Protein AF-A0A3B0U3V2-F1 (afdb_monomer_lite)

Sequence (78 aa):
KDGKVTITLPDV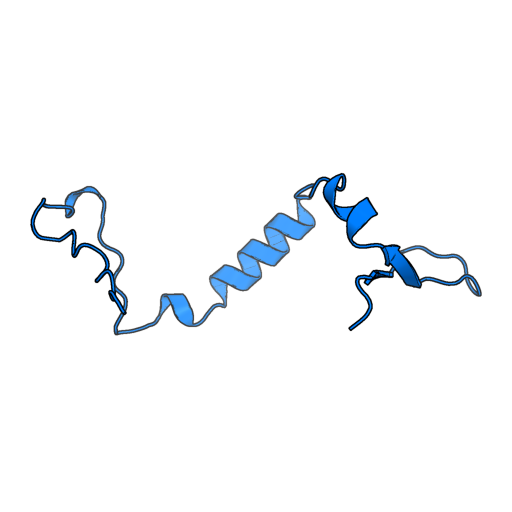ADGAIADMDLPMVDISFAKLILSDRLLEEARIEQENSPIVDDPEITTIDDADLTEQNLEKPKTSKN

Organism: NCBI:txid652676

Secondary structure (DSSP, 8-state):
--SEEEEE-TTPPTTS--EEEEEHHHHTTPPP---HHHHHHHHHHHHT-GGGG-TT--PPPTTT--GGG---------

pLDDT: mean 74.47, std 12.69, range [38.09, 91.12]

Foldseek 3Di:
DQQWDWDAAPDDDPPDDRIDIDHNVVCVPDDDDCDPVNVVVVVVCVVPDCVVVPPVDDDDPPVNDDPVPPPDPPPDDD

Structure (mmCIF, N/CA/C/O backbone):
data_AF-A0A3B0U3V2-F1
#
_entry.id   AF-A0A3B0U3V2-F1
#
loop_
_atom_site.group_PDB
_atom_site.id
_atom_site.type_symbol
_atom_site.label_atom_id
_atom_site.label_alt_id
_atom_site.label_comp_id
_atom_site.label_asym_id
_atom_site.label_entity_id
_atom_site.label_seq_id
_atom_site.pdbx_PDB_ins_code
_atom_site.Cartn_x
_atom_site.Cartn_y
_atom_site.Cartn_z
_atom_site.occupancy
_atom_site.B_iso_or_equiv
_atom_site.auth_seq_id
_atom_site.auth_comp_id
_atom_site.auth_asym_id
_atom_site.auth_atom_id
_atom_site.pdbx_PDB_model_num
ATOM 1 N N . LYS A 1 1 ? -15.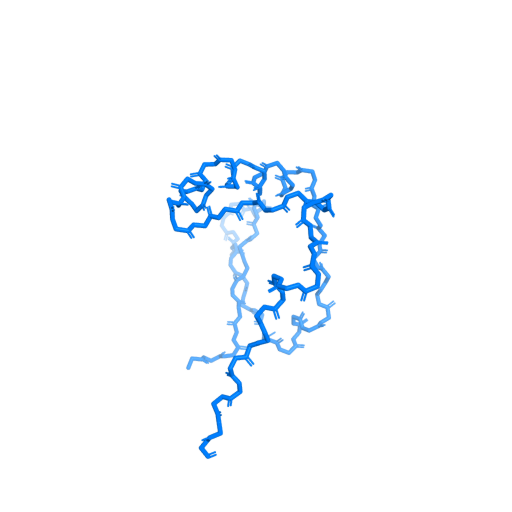366 -7.822 -14.346 1.00 50.47 1 LYS A N 1
ATOM 2 C CA . LYS A 1 1 ? -14.306 -7.051 -13.654 1.00 50.47 1 LYS A CA 1
ATOM 3 C C . LYS A 1 1 ? -13.019 -7.829 -13.860 1.00 50.47 1 LYS A C 1
ATOM 5 O O . LYS A 1 1 ? -12.882 -8.908 -13.300 1.00 50.47 1 LYS A O 1
ATOM 10 N N . ASP A 1 2 ? -12.188 -7.356 -14.781 1.00 67.81 2 ASP A N 1
ATOM 11 C CA . ASP A 1 2 ? -11.190 -8.137 -15.522 1.00 67.81 2 ASP A CA 1
ATOM 12 C C . ASP A 1 2 ? -9.896 -8.427 -14.755 1.00 67.81 2 ASP A C 1
ATOM 14 O O . ASP A 1 2 ? -8.832 -8.037 -15.213 1.00 67.81 2 ASP A O 1
ATOM 18 N N . GLY A 1 3 ? -9.980 -9.105 -13.602 1.00 80.81 3 GLY A N 1
ATOM 19 C CA . GLY A 1 3 ? -8.871 -9.857 -12.986 1.00 80.81 3 GLY A CA 1
ATOM 20 C C . GLY A 1 3 ? -7.500 -9.167 -12.916 1.00 80.81 3 GLY A C 1
ATOM 21 O O . GLY A 1 3 ? -6.479 -9.848 -13.009 1.00 80.81 3 GLY A O 1
ATOM 22 N N . LYS A 1 4 ? -7.468 -7.838 -12.801 1.00 87.12 4 LYS A N 1
ATOM 23 C CA . LYS A 1 4 ? -6.270 -6.996 -12.829 1.00 87.12 4 LYS A CA 1
ATOM 24 C C . LYS A 1 4 ? -6.295 -6.029 -11.656 1.00 87.12 4 LYS A C 1
ATOM 26 O O . LYS A 1 4 ? -7.370 -5.629 -11.206 1.00 87.12 4 LYS A O 1
ATOM 31 N N . VAL A 1 5 ? -5.111 -5.658 -11.193 1.00 85.88 5 VAL A N 1
ATOM 32 C CA . VAL A 1 5 ? -4.896 -4.621 -10.184 1.00 85.88 5 VAL A CA 1
ATOM 33 C C . VAL A 1 5 ? -3.969 -3.577 -10.777 1.00 85.88 5 VAL A C 1
ATOM 35 O O . VAL A 1 5 ? -2.967 -3.923 -11.397 1.00 85.88 5 VAL A O 1
ATOM 38 N N . THR A 1 6 ? -4.303 -2.312 -10.571 1.00 89.19 6 THR A N 1
ATOM 39 C CA . THR A 1 6 ? -3.469 -1.186 -10.979 1.00 89.19 6 THR A CA 1
ATOM 40 C C . THR A 1 6 ? -2.603 -0.762 -9.798 1.00 89.19 6 THR A C 1
ATOM 42 O O . THR A 1 6 ? -3.117 -0.554 -8.698 1.00 89.19 6 THR A O 1
ATOM 45 N N . ILE A 1 7 ? -1.295 -0.653 -10.014 1.00 87.62 7 ILE A N 1
ATOM 46 C CA . ILE A 1 7 ? -0.334 -0.094 -9.057 1.00 87.62 7 ILE A CA 1
ATOM 47 C C . ILE A 1 7 ? 0.201 1.231 -9.594 1.00 87.62 7 ILE A C 1
ATOM 49 O O . ILE A 1 7 ? 0.624 1.308 -10.745 1.00 87.62 7 ILE A O 1
ATOM 53 N N . THR A 1 8 ? 0.214 2.255 -8.746 1.00 88.75 8 THR A N 1
ATOM 54 C CA . THR A 1 8 ? 0.765 3.574 -9.074 1.00 88.75 8 THR A CA 1
ATOM 55 C C . THR A 1 8 ? 2.159 3.703 -8.473 1.00 88.75 8 THR A C 1
ATOM 57 O O . THR A 1 8 ? 2.344 3.546 -7.264 1.00 88.75 8 THR A O 1
ATOM 60 N N . LEU A 1 9 ? 3.151 3.976 -9.317 1.00 86.31 9 LEU A N 1
ATOM 61 C CA . LEU A 1 9 ? 4.531 4.182 -8.890 1.00 86.31 9 LEU A CA 1
ATOM 62 C C . LEU A 1 9 ? 4.734 5.626 -8.383 1.00 86.31 9 LEU A C 1
ATOM 64 O O . LEU A 1 9 ? 4.342 6.562 -9.080 1.00 86.31 9 LEU A O 1
ATOM 68 N N . PRO A 1 10 ? 5.360 5.832 -7.206 1.00 78.81 10 PRO A N 1
ATOM 69 C CA . PRO A 1 10 ? 5.470 7.156 -6.587 1.00 78.81 10 PRO A CA 1
ATOM 70 C C . PRO A 1 10 ? 6.482 8.093 -7.270 1.00 78.81 10 PRO A C 1
ATOM 72 O O . PRO A 1 10 ? 6.268 9.300 -7.265 1.00 78.81 10 PRO A O 1
ATOM 75 N N . ASP A 1 11 ? 7.542 7.551 -7.882 1.00 82.44 11 ASP A N 1
ATOM 76 C CA . ASP A 1 11 ? 8.680 8.322 -8.414 1.00 82.44 11 ASP A CA 1
ATOM 77 C C . ASP A 1 11 ? 8.896 8.080 -9.920 1.00 82.44 11 ASP A C 1
ATOM 79 O O . ASP A 1 11 ? 9.982 7.698 -10.367 1.00 82.44 11 ASP A O 1
ATOM 83 N N . VAL A 1 12 ? 7.851 8.254 -10.731 1.00 87.00 12 VAL A N 1
ATOM 84 C CA . VAL A 1 12 ? 8.000 8.213 -12.195 1.00 87.00 12 VAL A CA 1
ATOM 85 C C . VAL A 1 12 ? 8.480 9.549 -12.752 1.00 87.00 12 VAL A C 1
ATOM 87 O O . VAL A 1 12 ? 8.071 10.614 -12.299 1.00 87.00 12 VAL A O 1
ATOM 90 N N . ALA A 1 13 ? 9.361 9.490 -13.754 1.00 87.25 13 ALA A N 1
ATOM 91 C CA . ALA A 1 13 ? 9.851 10.678 -14.446 1.00 87.25 13 ALA A CA 1
ATOM 92 C C . ALA A 1 13 ? 8.704 11.443 -15.129 1.00 87.25 13 ALA A C 1
ATOM 94 O O . AL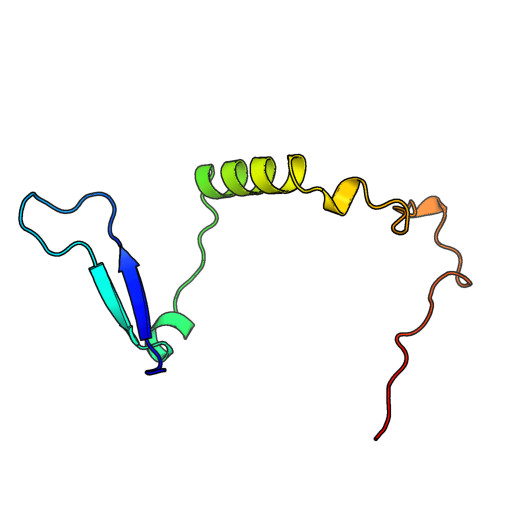A A 1 13 ? 7.744 10.832 -15.602 1.00 87.25 13 ALA A O 1
ATOM 95 N N . ASP A 1 14 ? 8.836 12.767 -15.237 1.00 83.75 14 ASP A N 1
ATOM 96 C CA . ASP A 1 14 ? 7.828 13.609 -15.885 1.00 83.75 14 ASP A CA 1
ATOM 97 C C . ASP A 1 14 ? 7.516 13.118 -17.307 1.00 83.75 14 ASP A C 1
ATOM 99 O O . ASP A 1 14 ? 8.396 12.981 -18.160 1.00 83.75 14 ASP A O 1
ATOM 103 N N . GLY A 1 15 ? 6.232 12.843 -17.553 1.00 82.06 15 GLY A N 1
ATOM 104 C CA . GLY A 1 15 ? 5.731 12.316 -18.824 1.00 82.06 15 GLY A CA 1
ATOM 105 C C . GLY A 1 15 ? 5.754 10.788 -18.957 1.00 82.06 15 GLY A C 1
ATOM 106 O O . GLY A 1 15 ? 5.289 10.276 -19.975 1.00 82.06 15 GLY A O 1
ATOM 107 N N . ALA A 1 16 ? 6.251 10.050 -17.960 1.00 84.44 16 ALA A N 1
ATOM 108 C CA . ALA A 1 16 ? 6.145 8.594 -17.910 1.00 84.44 16 ALA A CA 1
ATOM 109 C C . ALA A 1 16 ? 4.801 8.137 -17.312 1.00 84.44 16 ALA A C 1
ATOM 111 O O . ALA A 1 16 ? 4.153 8.849 -16.546 1.00 84.44 16 ALA A O 1
ATOM 112 N N . ILE A 1 17 ? 4.375 6.927 -17.679 1.00 84.94 17 ILE A N 1
ATOM 113 C CA . ILE A 1 17 ? 3.132 6.329 -17.181 1.00 84.94 17 ILE A CA 1
ATOM 114 C C . ILE A 1 17 ? 3.374 5.805 -15.758 1.00 84.94 17 ILE A C 1
ATOM 116 O O . ILE A 1 17 ? 4.194 4.907 -15.568 1.00 84.94 17 ILE A O 1
ATOM 120 N N . ALA A 1 18 ? 2.661 6.373 -14.781 1.00 88.31 18 ALA A N 1
ATOM 121 C CA . ALA A 1 18 ? 2.737 5.999 -13.364 1.00 88.31 18 ALA A CA 1
ATOM 122 C C . ALA A 1 18 ? 1.989 4.701 -13.038 1.00 88.31 18 ALA A C 1
ATOM 124 O O . ALA A 1 18 ? 2.395 3.957 -12.145 1.00 88.31 18 ALA A O 1
ATOM 125 N N . ASP A 1 19 ? 0.897 4.456 -13.759 1.00 91.12 19 ASP A N 1
ATOM 126 C CA . ASP A 1 19 ? -0.047 3.384 -13.475 1.00 91.12 19 ASP A CA 1
ATOM 127 C C . ASP A 1 19 ? 0.299 2.130 -14.278 1.00 91.12 19 ASP A C 1
ATOM 129 O O . ASP A 1 19 ? 0.354 2.150 -15.510 1.00 91.12 19 ASP A O 1
ATOM 133 N N . MET A 1 20 ? 0.517 1.017 -13.580 1.00 87.56 20 MET A N 1
ATOM 134 C CA . MET A 1 20 ? 0.782 -0.281 -14.195 1.00 87.56 20 MET A CA 1
ATOM 135 C C . MET A 1 20 ? -0.318 -1.277 -13.837 1.00 87.56 20 MET A C 1
ATOM 137 O O . MET A 1 20 ? -0.567 -1.552 -12.665 1.00 87.56 20 MET A O 1
ATOM 141 N N . ASP A 1 21 ? -0.944 -1.858 -14.860 1.00 89.62 21 ASP A N 1
ATOM 142 C CA . ASP A 1 21 ? -1.933 -2.920 -14.695 1.00 89.62 21 ASP A CA 1
ATOM 143 C C . ASP A 1 21 ? -1.251 -4.288 -14.619 1.00 89.62 21 ASP A C 1
ATOM 145 O O . ASP A 1 21 ? -0.670 -4.767 -15.596 1.00 89.62 21 ASP A O 1
ATOM 149 N N . LEU A 1 22 ? -1.383 -4.949 -13.474 1.00 86.00 22 LEU A N 1
ATOM 150 C CA . LEU A 1 22 ? -0.881 -6.296 -13.237 1.00 86.00 22 LEU A CA 1
ATOM 151 C C . LEU A 1 22 ? -2.029 -7.316 -13.233 1.00 86.00 22 LEU A C 1
ATOM 153 O O . LEU A 1 22 ? -3.043 -7.104 -12.561 1.00 86.00 22 LEU A O 1
ATOM 157 N N . PRO A 1 23 ? -1.897 -8.450 -13.942 1.00 88.56 23 PRO A N 1
ATOM 158 C CA . PRO A 1 23 ? -2.792 -9.590 -13.779 1.00 88.56 23 PRO A CA 1
ATOM 159 C C . PRO A 1 23 ? -2.808 -10.096 -12.327 1.00 88.56 23 PRO A C 1
ATOM 161 O O . PRO A 1 23 ? -1.760 -10.239 -11.703 1.00 88.56 23 PRO A O 1
ATOM 164 N N . MET A 1 24 ? -3.979 -10.459 -11.791 1.00 83.50 24 MET A N 1
ATOM 165 C CA . MET A 1 24 ? -4.092 -11.015 -10.428 1.00 83.50 24 MET A CA 1
ATOM 166 C C . MET A 1 24 ? -3.257 -12.289 -10.222 1.00 83.50 24 MET A C 1
ATOM 168 O O . MET A 1 24 ? -2.833 -12.558 -9.101 1.00 83.50 24 MET A O 1
ATOM 172 N N . VAL A 1 25 ? -2.999 -13.057 -11.287 1.00 84.62 25 VAL A N 1
ATOM 173 C CA . VAL A 1 25 ? -2.134 -14.250 -11.238 1.00 84.62 25 VAL A CA 1
ATOM 174 C C . VAL A 1 25 ? -0.680 -13.918 -10.901 1.00 84.62 25 VAL A C 1
ATOM 176 O O . VAL A 1 25 ? -0.000 -14.740 -10.301 1.00 84.62 25 VAL A O 1
ATOM 179 N N . ASP A 1 26 ? -0.216 -12.710 -11.216 1.00 80.62 26 ASP A N 1
ATOM 180 C CA . ASP A 1 26 ? 1.157 -12.291 -10.926 1.00 80.62 26 ASP A CA 1
ATOM 181 C C . ASP A 1 26 ? 1.287 -11.766 -9.486 1.00 80.62 26 ASP A C 1
ATOM 183 O O . ASP A 1 26 ? 2.361 -11.806 -8.886 1.00 80.62 26 ASP A O 1
ATOM 187 N N . ILE A 1 27 ? 0.168 -11.354 -8.880 1.00 78.06 27 ILE A N 1
ATOM 188 C CA . ILE A 1 27 ? 0.107 -10.878 -7.490 1.00 78.06 27 ILE A CA 1
ATOM 189 C C . ILE A 1 27 ? 0.200 -12.031 -6.495 1.00 78.06 27 ILE A C 1
ATOM 191 O O . ILE A 1 27 ? 0.645 -11.818 -5.371 1.00 78.06 27 ILE A O 1
ATOM 195 N N . SER A 1 28 ? -0.142 -13.269 -6.872 1.00 73.25 28 SER A N 1
ATOM 196 C CA . SER A 1 28 ? -0.022 -14.406 -5.944 1.00 73.25 28 SER A CA 1
ATOM 197 C C . SER A 1 28 ? 1.413 -14.648 -5.465 1.00 73.25 28 SER A C 1
ATOM 199 O O . SER A 1 28 ? 1.612 -15.297 -4.442 1.00 73.25 28 SER A O 1
ATOM 201 N N . PHE A 1 29 ? 2.409 -14.130 -6.192 1.00 68.00 29 PHE A N 1
ATOM 202 C CA . PHE A 1 29 ? 3.823 -14.176 -5.816 1.00 68.00 29 PHE A CA 1
ATOM 203 C C . PHE A 1 29 ? 4.328 -12.881 -5.166 1.00 68.00 29 PHE A C 1
ATOM 205 O O . PHE A 1 29 ? 5.483 -12.817 -4.740 1.00 68.00 29 PHE A O 1
ATOM 212 N N . ALA A 1 30 ? 3.490 -11.847 -5.076 1.00 73.88 30 ALA A N 1
ATOM 213 C CA . ALA A 1 30 ? 3.851 -10.597 -4.434 1.00 73.88 30 ALA A CA 1
ATOM 214 C C . ALA A 1 30 ? 3.905 -10.785 -2.912 1.00 73.88 30 ALA A C 1
ATOM 216 O O . ALA A 1 30 ? 2.989 -11.320 -2.289 1.00 73.88 30 ALA A O 1
ATOM 217 N N . LYS A 1 31 ? 4.993 -10.315 -2.298 1.00 75.94 31 LYS A N 1
ATOM 218 C CA . LYS A 1 31 ? 5.138 -10.278 -0.843 1.00 75.94 31 LYS A CA 1
ATOM 219 C C . LYS A 1 31 ? 4.794 -8.881 -0.346 1.00 75.94 31 LYS A C 1
ATOM 221 O O . LYS A 1 31 ? 5.436 -7.916 -0.753 1.00 75.94 31 LYS A O 1
ATOM 226 N N . LEU A 1 32 ? 3.845 -8.784 0.583 1.00 73.25 32 LEU A N 1
ATOM 227 C CA . LEU A 1 32 ? 3.635 -7.550 1.332 1.00 73.25 32 LEU A CA 1
ATOM 228 C C . LEU A 1 32 ? 4.841 -7.326 2.255 1.00 73.25 32 LEU A C 1
ATOM 230 O O . LEU A 1 32 ? 5.127 -8.149 3.128 1.00 73.25 32 LEU A O 1
ATOM 234 N N . ILE A 1 33 ? 5.564 -6.230 2.038 1.00 78.31 33 ILE A N 1
ATOM 235 C CA . ILE A 1 33 ? 6.620 -5.773 2.941 1.00 78.31 33 ILE A CA 1
ATOM 236 C C . ILE A 1 33 ? 6.025 -4.643 3.768 1.00 78.31 33 ILE A C 1
ATOM 238 O O . ILE A 1 33 ? 5.745 -3.566 3.248 1.00 78.31 33 ILE A O 1
ATOM 242 N N . LEU A 1 34 ? 5.821 -4.913 5.054 1.00 71.12 34 LEU A N 1
ATOM 243 C CA . LEU A 1 34 ? 5.387 -3.908 6.010 1.00 71.12 34 LEU A CA 1
ATOM 244 C C . LEU A 1 34 ? 6.571 -2.966 6.264 1.00 71.12 34 LEU A C 1
ATOM 246 O O . LEU A 1 34 ? 7.517 -3.323 6.963 1.00 71.12 34 LEU A O 1
ATOM 250 N N . SER A 1 35 ? 6.567 -1.812 5.606 1.00 78.44 35 SER A N 1
ATOM 251 C CA . SER A 1 35 ? 7.554 -0.764 5.858 1.00 78.44 35 SER A CA 1
ATOM 252 C C . SER A 1 35 ? 7.189 0.006 7.127 1.00 78.44 35 SER A C 1
ATOM 254 O O . SER A 1 35 ? 6.023 0.033 7.519 1.00 78.44 35 SER A O 1
ATOM 256 N N . ASP A 1 36 ? 8.162 0.683 7.738 1.00 78.94 36 ASP A N 1
ATOM 257 C CA . ASP A 1 36 ? 7.933 1.515 8.933 1.00 78.94 36 ASP A CA 1
ATOM 258 C C . ASP A 1 36 ? 6.839 2.566 8.701 1.00 78.94 36 ASP A C 1
ATOM 260 O O . ASP A 1 36 ? 6.036 2.859 9.582 1.00 78.94 36 ASP A O 1
ATOM 264 N N . ARG A 1 37 ? 6.758 3.087 7.472 1.00 78.62 37 ARG A N 1
ATOM 265 C CA . ARG A 1 37 ? 5.699 4.007 7.059 1.00 78.62 37 ARG A CA 1
ATOM 266 C C . ARG A 1 37 ? 4.322 3.340 7.053 1.00 78.62 37 ARG A C 1
ATOM 268 O O . ARG A 1 37 ? 3.383 3.918 7.583 1.00 78.62 37 ARG A O 1
ATOM 275 N N . LEU A 1 38 ? 4.202 2.150 6.460 1.00 79.75 38 LEU A N 1
ATOM 276 C CA . LEU A 1 38 ? 2.935 1.408 6.425 1.00 79.75 38 LEU A CA 1
ATOM 277 C C . LEU A 1 38 ? 2.492 0.988 7.831 1.00 79.75 38 LEU A C 1
ATOM 279 O O . LEU A 1 38 ? 1.302 0.976 8.122 1.00 79.75 38 LEU A O 1
ATOM 283 N N . LEU A 1 39 ? 3.449 0.671 8.704 1.00 85.31 39 LEU A N 1
ATOM 284 C CA . LEU A 1 39 ? 3.200 0.414 10.120 1.00 85.31 39 LEU A CA 1
ATOM 285 C C . LEU A 1 39 ? 2.636 1.642 10.833 1.00 85.31 39 LEU A C 1
ATOM 287 O O . LEU A 1 39 ? 1.662 1.521 11.571 1.00 85.31 39 LEU A O 1
ATOM 291 N N . GLU A 1 40 ? 3.222 2.814 10.602 1.00 85.81 40 GLU A N 1
ATOM 292 C CA . GLU A 1 40 ? 2.761 4.051 11.229 1.00 85.81 40 GLU A CA 1
ATOM 293 C C . GLU A 1 40 ? 1.391 4.492 10.696 1.00 85.81 40 GLU A C 1
ATOM 295 O O . GLU A 1 40 ? 0.523 4.870 11.477 1.00 85.81 40 GLU A O 1
ATOM 300 N N . GLU A 1 41 ? 1.153 4.378 9.387 1.00 85.50 41 GLU A N 1
ATOM 301 C CA . GLU A 1 41 ? -0.157 4.656 8.786 1.00 85.50 41 GLU A CA 1
ATOM 302 C C . GLU A 1 41 ? -1.238 3.717 9.350 1.00 85.50 41 GLU A C 1
ATOM 304 O O . GLU A 1 41 ? -2.299 4.185 9.761 1.00 85.50 41 GLU A O 1
ATOM 309 N N . ALA A 1 42 ? -0.944 2.417 9.473 1.00 82.81 42 ALA A N 1
ATOM 310 C CA . ALA A 1 42 ? -1.861 1.452 10.077 1.00 82.81 42 ALA A CA 1
ATOM 311 C C . ALA A 1 42 ? -2.124 1.742 11.564 1.00 82.81 42 ALA A C 1
ATOM 313 O O . ALA A 1 42 ? -3.255 1.599 12.029 1.00 82.81 42 ALA A O 1
ATOM 314 N N . ARG A 1 43 ? -1.101 2.173 12.316 1.00 84.94 43 ARG A N 1
ATOM 315 C CA . ARG A 1 43 ? -1.246 2.571 13.725 1.00 84.94 43 ARG A CA 1
ATOM 316 C C . ARG A 1 43 ? -2.200 3.756 13.860 1.00 84.94 43 ARG A C 1
ATOM 318 O O . ARG A 1 43 ? -3.109 3.711 14.683 1.00 84.94 43 ARG A O 1
ATOM 325 N N . ILE A 1 44 ? -2.012 4.786 13.036 1.00 87.94 44 ILE A N 1
ATOM 326 C CA . ILE A 1 44 ? -2.866 5.980 13.016 1.00 87.94 44 ILE A CA 1
ATOM 327 C C . ILE A 1 44 ? -4.303 5.607 12.639 1.00 87.94 44 ILE A C 1
ATOM 329 O O . ILE A 1 44 ? -5.243 6.083 13.270 1.00 87.94 44 ILE A O 1
ATOM 333 N N . GLU A 1 45 ? -4.496 4.758 11.631 1.00 85.00 45 GLU A N 1
ATOM 334 C CA . GLU A 1 45 ? -5.830 4.309 11.219 1.00 85.00 45 GLU A CA 1
ATOM 335 C C . GLU A 1 45 ? -6.555 3.560 12.346 1.00 85.00 45 GLU A C 1
ATOM 337 O O . GLU A 1 45 ? -7.722 3.839 12.616 1.00 85.00 45 GLU A O 1
ATOM 342 N N . GLN A 1 46 ? -5.860 2.658 13.044 1.00 80.19 46 GLN A N 1
ATOM 343 C CA . GLN A 1 46 ? -6.423 1.918 14.176 1.00 80.19 46 GLN A CA 1
ATOM 344 C C . GLN A 1 46 ? -6.769 2.831 15.356 1.00 80.19 46 GLN A C 1
ATOM 346 O O . GLN A 1 46 ? -7.849 2.694 15.923 1.00 80.19 46 GLN A O 1
ATOM 351 N N . GLU A 1 47 ? -5.889 3.775 15.700 1.00 82.31 47 GLU A N 1
ATOM 352 C CA . GLU A 1 47 ? -6.100 4.730 16.797 1.00 82.31 47 GLU A CA 1
ATOM 353 C C . GLU A 1 47 ? -7.317 5.637 16.554 1.00 82.31 47 GLU A C 1
ATOM 355 O O . GLU A 1 47 ? -8.014 6.004 17.494 1.00 82.31 47 GLU A O 1
ATOM 360 N N . ASN A 1 48 ? -7.612 5.960 15.292 1.00 80.00 48 ASN A N 1
ATOM 361 C CA . ASN A 1 48 ? -8.758 6.791 14.915 1.00 80.00 48 ASN A CA 1
ATOM 362 C C . ASN A 1 48 ? -10.010 5.978 14.540 1.00 80.00 48 ASN A C 1
ATOM 364 O O . ASN A 1 48 ? -11.003 6.557 14.087 1.00 80.00 48 ASN A O 1
ATOM 368 N N . SER A 1 49 ? -9.977 4.649 14.675 1.00 75.44 49 SER A N 1
ATOM 369 C CA . SER A 1 49 ? -11.096 3.799 14.282 1.00 75.44 49 SER A CA 1
ATOM 370 C C . SER A 1 49 ? -12.216 3.858 15.329 1.00 75.44 49 SER A C 1
ATOM 372 O O . SER A 1 49 ? -11.985 3.522 16.489 1.00 75.44 49 SER A O 1
ATOM 374 N N . PRO A 1 50 ? -13.462 4.188 14.945 1.00 67.62 50 PRO A N 1
ATOM 375 C CA . PRO A 1 50 ? -14.594 4.237 15.874 1.00 67.62 50 PRO A CA 1
ATOM 376 C C . PRO A 1 50 ? -14.987 2.857 16.427 1.00 67.62 50 PRO A C 1
ATOM 378 O O . PRO A 1 50 ? -15.789 2.779 17.349 1.00 67.62 50 PRO A O 1
ATOM 381 N N . ILE A 1 51 ? -14.430 1.769 15.878 1.00 67.94 51 ILE A N 1
ATOM 382 C CA . ILE A 1 51 ? -14.693 0.391 16.321 1.00 67.94 51 ILE A CA 1
ATOM 383 C C . ILE A 1 51 ? -14.185 0.122 17.744 1.00 67.94 51 ILE A C 1
ATOM 385 O O . ILE A 1 51 ? -14.656 -0.807 18.391 1.00 67.94 51 ILE A O 1
ATOM 389 N N . VAL A 1 52 ? -13.220 0.915 18.223 1.00 59.75 52 VAL A N 1
ATOM 390 C CA . VAL A 1 52 ? -12.649 0.766 19.570 1.00 59.75 52 VAL A CA 1
ATOM 391 C C . VAL A 1 52 ? -13.604 1.307 20.648 1.00 59.75 52 VAL A C 1
ATOM 393 O O . VAL A 1 52 ? -13.547 0.854 21.786 1.00 59.75 52 VAL A O 1
ATOM 396 N N . ASP A 1 53 ? -14.524 2.207 20.275 1.00 62.34 53 ASP A N 1
ATOM 397 C CA . ASP A 1 53 ? -15.522 2.831 21.158 1.00 62.34 53 ASP A CA 1
ATOM 398 C C . ASP A 1 53 ? -16.941 2.253 20.958 1.00 62.34 53 ASP A C 1
ATOM 400 O O . ASP A 1 53 ? -17.939 2.905 21.283 1.00 62.34 53 ASP A O 1
ATOM 404 N N . ASP A 1 54 ? -17.071 1.051 20.387 1.00 69.81 54 ASP A N 1
ATOM 405 C CA . ASP A 1 54 ? -18.375 0.405 20.222 1.00 69.81 54 ASP A CA 1
ATOM 406 C C . ASP A 1 54 ? -18.922 -0.042 21.596 1.00 69.81 54 ASP A C 1
ATOM 408 O O . ASP A 1 54 ? -18.342 -0.930 22.223 1.00 69.81 54 ASP A O 1
ATOM 412 N N . PRO A 1 55 ? -20.044 0.525 22.088 1.00 69.50 55 PRO A N 1
ATOM 413 C CA . PRO A 1 55 ? -20.602 0.169 23.392 1.00 69.50 55 PRO A CA 1
ATOM 414 C C . PRO A 1 55 ? -21.124 -1.276 23.463 1.00 69.50 55 PRO A C 1
ATOM 416 O O . PRO A 1 55 ? -21.400 -1.759 24.562 1.00 69.50 55 PRO A O 1
ATOM 419 N N . GLU A 1 56 ? -21.294 -1.958 22.325 1.00 73.19 56 GLU A N 1
ATOM 420 C CA . GLU A 1 56 ? -21.688 -3.368 22.254 1.00 73.19 56 GLU A CA 1
ATOM 421 C C . GLU A 1 56 ? -20.484 -4.327 22.275 1.00 73.19 56 GLU A C 1
ATOM 423 O O . GLU A 1 56 ? -20.662 -5.526 22.503 1.00 73.19 56 GLU A O 1
ATOM 428 N N . ILE A 1 57 ? -19.258 -3.826 22.076 1.00 71.19 57 ILE A N 1
ATOM 429 C CA . ILE A 1 57 ? -18.028 -4.626 22.048 1.00 71.19 57 ILE A CA 1
ATOM 430 C C . ILE A 1 57 ? -17.200 -4.313 23.298 1.00 71.19 57 ILE A C 1
ATOM 432 O O . ILE A 1 57 ? -16.859 -3.174 23.587 1.00 71.19 57 ILE A O 1
ATOM 436 N N . THR A 1 58 ? -16.855 -5.342 24.071 1.00 68.31 58 THR A N 1
ATOM 437 C CA . THR A 1 58 ? -16.017 -5.207 25.272 1.00 68.31 58 THR A CA 1
ATOM 438 C C . THR A 1 58 ? -14.768 -6.065 25.128 1.00 68.31 58 THR A C 1
ATOM 440 O O . THR A 1 58 ? -14.866 -7.261 24.850 1.00 68.31 58 THR A O 1
ATOM 443 N N . THR A 1 59 ? -13.592 -5.471 25.339 1.00 73.50 59 THR A N 1
ATOM 444 C CA . THR A 1 59 ? -12.337 -6.222 25.468 1.00 73.50 59 THR A CA 1
ATOM 445 C C . THR A 1 59 ? -12.377 -7.023 26.765 1.00 73.50 59 THR A C 1
ATOM 447 O O . THR A 1 59 ? -12.487 -6.447 27.845 1.00 73.50 59 THR A O 1
ATOM 450 N N . ILE A 1 60 ? -12.317 -8.349 26.659 1.00 78.69 60 ILE A N 1
ATOM 451 C CA . ILE A 1 60 ? -12.187 -9.246 27.810 1.00 78.69 60 ILE A CA 1
ATOM 452 C C . ILE A 1 60 ? -10.692 -9.487 28.009 1.00 78.69 60 ILE A C 1
ATOM 454 O O . ILE A 1 60 ? -10.031 -9.963 27.086 1.00 78.69 60 ILE A O 1
ATOM 458 N N . ASP A 1 61 ? -10.162 -9.150 29.184 1.00 70.69 61 ASP A N 1
ATOM 459 C CA . ASP A 1 61 ? -8.775 -9.468 29.521 1.00 70.69 61 ASP A CA 1
ATOM 460 C C . ASP A 1 61 ? -8.588 -10.989 29.584 1.00 70.69 61 ASP A C 1
ATOM 462 O O . ASP A 1 61 ? -9.473 -11.725 30.023 1.00 70.69 61 ASP A O 1
ATOM 466 N N . ASP A 1 62 ? -7.408 -11.483 29.203 1.00 71.56 62 ASP A N 1
ATOM 467 C CA . ASP A 1 62 ? -7.119 -12.926 29.218 1.00 71.56 62 ASP A CA 1
ATOM 468 C C . ASP A 1 62 ? -7.285 -13.555 30.619 1.00 71.56 62 ASP A C 1
ATOM 470 O O . ASP A 1 62 ? -7.511 -14.759 30.747 1.00 71.56 62 ASP A O 1
ATOM 474 N N . ALA A 1 63 ? -7.207 -12.741 31.678 1.00 73.94 63 ALA A N 1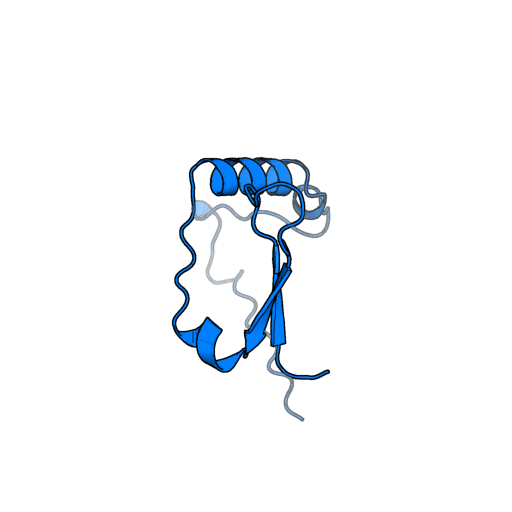
ATOM 475 C CA . ALA A 1 63 ? -7.468 -13.143 33.060 1.00 73.94 63 ALA A CA 1
ATOM 476 C C . ALA A 1 63 ? -8.962 -13.387 33.368 1.00 73.94 63 ALA A C 1
ATOM 478 O O . ALA A 1 63 ? -9.272 -14.128 34.302 1.00 73.94 63 ALA A O 1
ATOM 479 N N . ASP A 1 64 ? -9.868 -12.808 32.575 1.00 67.12 64 ASP A N 1
ATOM 480 C CA . ASP A 1 64 ? -11.329 -12.892 32.712 1.00 67.12 64 ASP A CA 1
ATOM 481 C C . ASP A 1 64 ? -11.958 -13.949 31.778 1.00 67.12 64 ASP A C 1
ATOM 483 O O . ASP A 1 64 ? -13.169 -14.213 31.819 1.00 67.12 64 ASP A O 1
ATOM 487 N N . LEU A 1 65 ? -11.146 -14.610 30.945 1.00 69.38 65 LEU A N 1
ATOM 488 C CA . LEU A 1 65 ? -1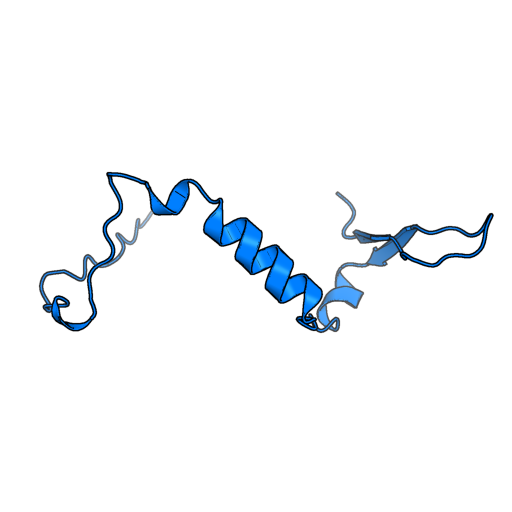1.575 -15.727 30.106 1.00 69.38 65 LEU A CA 1
ATOM 489 C C . LEU A 1 65 ? -11.860 -16.971 30.962 1.00 69.38 65 LEU A C 1
ATOM 491 O O . LEU A 1 65 ? -10.978 -17.765 31.285 1.00 69.38 65 LEU A O 1
ATOM 495 N N . THR A 1 66 ? -13.136 -17.180 31.289 1.00 69.12 66 THR A N 1
ATOM 496 C CA . THR A 1 66 ? -13.643 -18.455 31.820 1.00 69.12 66 THR A CA 1
ATOM 497 C C . THR A 1 66 ? -14.284 -19.282 30.701 1.00 69.12 66 THR A C 1
ATOM 499 O O . THR A 1 66 ? -14.785 -18.731 29.720 1.00 69.12 66 THR A O 1
ATOM 502 N N . GLU A 1 67 ? -14.317 -20.616 30.837 1.00 62.59 67 GLU A N 1
ATOM 503 C CA . GLU A 1 67 ? -14.879 -21.539 29.825 1.00 62.59 67 GLU A CA 1
ATOM 504 C C . GLU A 1 67 ? -16.342 -21.238 29.429 1.00 62.59 67 GLU A C 1
ATOM 506 O O . GLU A 1 67 ? -16.828 -21.737 28.415 1.00 62.59 67 GLU A O 1
ATOM 511 N N . GLN A 1 68 ? -17.050 -20.415 30.207 1.00 59.47 68 GLN A N 1
ATOM 512 C CA . GLN A 1 68 ? -18.439 -20.023 29.964 1.00 59.47 68 GLN A CA 1
ATOM 513 C C . GLN A 1 68 ? -18.592 -18.896 28.924 1.00 59.47 68 GLN A C 1
ATOM 515 O O . GLN A 1 68 ? -19.686 -18.732 28.393 1.00 59.47 68 GLN A O 1
ATOM 520 N N . ASN A 1 69 ? -17.516 -18.172 28.582 1.00 60.19 69 ASN A N 1
ATOM 521 C CA . ASN A 1 69 ? -17.546 -17.026 27.657 1.00 60.19 69 ASN A CA 1
ATOM 522 C C . ASN A 1 69 ? -17.242 -17.390 26.188 1.00 60.19 69 ASN A C 1
ATOM 524 O O . ASN A 1 69 ? -17.289 -16.527 25.313 1.00 60.19 69 ASN A O 1
ATOM 528 N N . LEU A 1 70 ? -16.951 -18.660 25.879 1.00 61.78 70 LEU A N 1
ATOM 529 C CA . LEU A 1 70 ? -16.781 -19.124 24.498 1.00 61.78 70 LEU A CA 1
ATOM 530 C C . LEU A 1 70 ? -18.143 -19.457 23.867 1.00 61.78 70 LEU A C 1
ATOM 532 O O . LEU A 1 70 ? -18.520 -20.628 23.745 1.00 61.78 70 LEU A O 1
ATOM 536 N N . GLU A 1 71 ? -18.888 -18.443 23.420 1.00 61.91 71 GLU A N 1
ATOM 537 C CA . GLU A 1 71 ? -20.008 -18.680 22.506 1.00 61.91 71 GLU A CA 1
ATOM 538 C C . GLU A 1 71 ? -19.468 -19.242 21.183 1.00 61.91 71 GLU A C 1
ATOM 540 O O . GLU A 1 71 ? -18.857 -18.552 20.367 1.00 61.91 71 GLU A O 1
ATOM 545 N N . LYS A 1 72 ? -19.672 -20.546 20.970 1.00 55.44 72 LYS A N 1
ATOM 546 C CA . LYS A 1 72 ? -19.345 -21.203 19.701 1.00 55.44 72 LYS A CA 1
ATOM 547 C C . LYS A 1 72 ? -20.084 -20.486 18.561 1.00 55.44 72 LYS A C 1
ATOM 549 O O . LYS A 1 72 ? -21.298 -20.289 18.678 1.00 55.44 72 LYS A O 1
ATOM 554 N N . PRO A 1 73 ? -19.418 -20.171 17.434 1.00 45.16 73 PRO A N 1
ATOM 555 C CA . PRO A 1 73 ? -20.087 -19.555 16.297 1.00 45.16 73 PRO A CA 1
ATOM 556 C C . PRO A 1 73 ? -21.229 -20.462 15.828 1.00 45.16 73 PRO A C 1
ATOM 558 O O . PRO A 1 73 ? -21.035 -21.658 15.582 1.00 45.16 73 PRO A O 1
ATOM 561 N N . LYS A 1 74 ? -22.440 -19.898 15.732 1.00 54.34 74 LYS A N 1
ATOM 562 C CA . LYS A 1 74 ? -23.626 -20.592 15.218 1.00 54.34 74 LYS A CA 1
ATOM 563 C C . LYS A 1 74 ? -23.331 -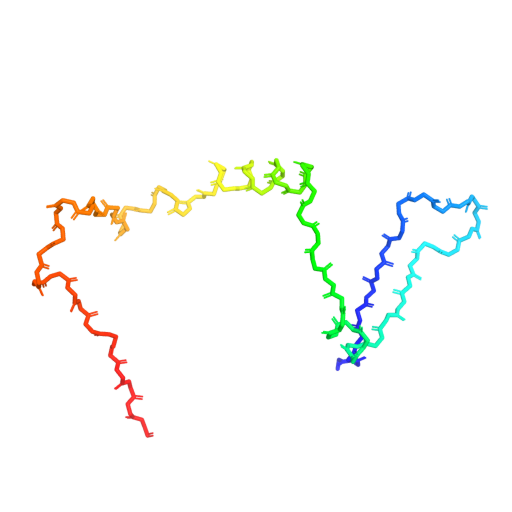21.050 13.790 1.00 54.34 74 LYS A C 1
ATOM 565 O O . LYS A 1 74 ? -23.343 -20.255 12.855 1.00 54.34 74 LYS A O 1
ATOM 570 N N . THR A 1 75 ? -23.071 -22.343 13.615 1.00 45.12 75 THR A N 1
ATOM 571 C CA . THR A 1 75 ? -23.042 -22.959 12.287 1.00 45.12 75 THR A CA 1
ATOM 572 C C . THR A 1 75 ? -24.474 -22.988 11.761 1.00 45.12 75 THR A C 1
ATOM 574 O O . THR A 1 75 ? -25.284 -23.834 12.133 1.00 45.12 75 THR A O 1
ATOM 577 N N . SER A 1 76 ? -24.812 -22.001 10.933 1.00 38.09 76 SER A N 1
ATOM 578 C CA . SER A 1 76 ? -26.040 -22.014 10.145 1.00 38.09 76 SER A CA 1
ATOM 579 C C . SER A 1 76 ? -25.914 -23.124 9.099 1.00 38.09 76 SER A C 1
ATOM 581 O O . SER A 1 76 ? -25.171 -22.989 8.128 1.00 38.09 76 SER A O 1
ATOM 583 N N . LYS A 1 77 ? -26.572 -24.261 9.344 1.00 43.47 77 LYS A N 1
ATOM 584 C CA . LYS A 1 77 ? -26.814 -25.292 8.330 1.00 43.47 77 LYS A CA 1
ATOM 585 C C . LYS A 1 77 ? -28.034 -24.871 7.515 1.00 43.47 77 LYS A C 1
ATOM 587 O O . LYS A 1 77 ? -29.129 -24.852 8.070 1.00 43.47 77 LYS A O 1
ATOM 592 N N . ASN A 1 78 ? -27.830 -24.615 6.226 1.00 39.91 78 ASN A N 1
ATOM 593 C CA . ASN A 1 78 ? -28.845 -24.842 5.199 1.00 39.91 78 ASN A CA 1
ATOM 594 C C . ASN A 1 78 ? -28.404 -26.034 4.354 1.00 39.91 78 ASN A C 1
ATOM 596 O O . ASN A 1 78 ? -27.194 -26.092 4.034 1.00 39.91 78 ASN A O 1
#

Radius of gyration: 21.31 Å; chains: 1; bounding box: 39×39×52 Å